Protein AF-A0A1H9GC17-F1 (afdb_monomer_lite)

Structure (mmCIF, N/CA/C/O backbone):
data_AF-A0A1H9GC17-F1
#
_entry.id   AF-A0A1H9GC17-F1
#
loop_
_atom_site.group_PDB
_atom_site.id
_atom_site.type_symbol
_atom_site.label_atom_id
_atom_site.label_alt_id
_atom_site.label_comp_id
_atom_site.label_asym_id
_atom_site.label_entity_id
_atom_site.label_seq_id
_atom_site.pdbx_PDB_ins_code
_atom_site.Cartn_x
_atom_site.Cartn_y
_atom_site.Cartn_z
_atom_site.occupancy
_atom_site.B_iso_or_equiv
_atom_site.auth_seq_id
_atom_site.auth_comp_id
_atom_site.auth_asym_id
_atom_site.auth_atom_id
_atom_site.pdbx_PDB_model_num
ATOM 1 N N . MET A 1 1 ? 10.145 -20.278 -15.194 1.00 45.09 1 MET A N 1
ATOM 2 C CA . MET A 1 1 ? 11.015 -19.355 -14.432 1.00 45.09 1 MET A CA 1
ATOM 3 C C . MET A 1 1 ? 10.210 -18.850 -13.250 1.00 45.09 1 MET A C 1
ATOM 5 O O . MET A 1 1 ? 9.065 -18.480 -13.462 1.00 45.09 1 MET A O 1
ATOM 9 N N . LYS A 1 2 ? 10.740 -18.920 -12.024 1.00 51.66 2 LYS A N 1
ATOM 10 C CA . LYS A 1 2 ? 10.126 -18.240 -10.876 1.00 51.66 2 LYS A CA 1
ATOM 11 C C . LYS A 1 2 ? 10.539 -16.774 -10.974 1.00 51.66 2 LYS A C 1
ATOM 13 O O . LYS A 1 2 ? 11.731 -16.504 -11.056 1.00 51.66 2 LYS A O 1
ATOM 18 N N . THR A 1 3 ? 9.581 -15.861 -11.055 1.00 56.97 3 THR A N 1
ATOM 19 C CA . THR A 1 3 ? 9.870 -14.426 -11.031 1.00 56.97 3 THR A CA 1
ATOM 20 C C . THR A 1 3 ? 10.230 -14.059 -9.599 1.00 56.97 3 THR A C 1
ATOM 22 O O . THR A 1 3 ? 9.368 -14.071 -8.723 1.00 56.97 3 THR A O 1
ATOM 25 N N . GLU A 1 4 ? 11.512 -13.816 -9.340 1.00 69.88 4 GLU A N 1
ATOM 26 C CA . GLU A 1 4 ? 11.976 -13.309 -8.050 1.00 69.88 4 GLU A CA 1
ATOM 27 C C . GLU A 1 4 ? 11.736 -11.799 -8.018 1.00 69.88 4 GLU A C 1
ATOM 29 O O . GLU A 1 4 ? 12.353 -11.031 -8.756 1.00 69.88 4 GLU A O 1
ATOM 34 N N . LEU A 1 5 ? 10.761 -11.392 -7.208 1.00 75.88 5 LEU A N 1
ATOM 35 C CA . LEU A 1 5 ? 10.497 -9.994 -6.903 1.00 75.88 5 LEU A CA 1
ATOM 36 C C . LEU A 1 5 ? 11.503 -9.525 -5.852 1.00 75.88 5 LEU A C 1
ATOM 38 O O . LEU A 1 5 ? 11.602 -10.127 -4.782 1.00 75.88 5 LEU A O 1
ATOM 42 N N . ASN A 1 6 ? 12.218 -8.439 -6.136 1.00 81.75 6 ASN A N 1
ATOM 43 C CA . ASN A 1 6 ? 13.140 -7.846 -5.173 1.00 81.75 6 ASN A CA 1
ATOM 44 C C . ASN A 1 6 ? 12.376 -6.868 -4.285 1.00 81.75 6 ASN A C 1
ATOM 46 O O . ASN A 1 6 ? 11.809 -5.901 -4.791 1.00 81.75 6 ASN A O 1
ATOM 50 N N . THR A 1 7 ? 12.359 -7.109 -2.975 1.00 85.94 7 THR A N 1
ATOM 51 C CA . THR A 1 7 ? 11.776 -6.171 -2.008 1.00 85.94 7 THR A CA 1
ATOM 52 C C . THR A 1 7 ? 12.643 -4.918 -1.926 1.00 85.94 7 THR A C 1
ATOM 54 O O . THR A 1 7 ? 13.800 -4.998 -1.519 1.00 85.94 7 THR A O 1
ATOM 57 N N . GLU A 1 8 ? 12.082 -3.770 -2.293 1.00 87.06 8 GLU A N 1
ATOM 58 C CA . GLU A 1 8 ? 12.754 -2.467 -2.220 1.00 87.06 8 GLU A CA 1
ATOM 59 C C . GLU A 1 8 ? 12.435 -1.747 -0.905 1.00 87.06 8 GLU A C 1
ATOM 61 O O . GLU A 1 8 ? 13.317 -1.155 -0.287 1.00 87.06 8 GLU A O 1
ATOM 66 N N . LEU A 1 9 ? 11.183 -1.828 -0.442 1.00 91.38 9 LEU A N 1
ATOM 67 C CA . LEU A 1 9 ? 10.717 -1.110 0.744 1.00 91.38 9 LEU A CA 1
ATOM 68 C C . LEU A 1 9 ? 9.633 -1.902 1.477 1.00 91.38 9 LEU A C 1
ATOM 70 O O . LEU A 1 9 ? 8.756 -2.484 0.849 1.00 91.38 9 LEU A O 1
ATOM 74 N N . ASN A 1 10 ? 9.655 -1.849 2.809 1.00 93.69 10 ASN A N 1
ATOM 75 C CA . ASN A 1 10 ? 8.535 -2.239 3.663 1.00 93.69 10 ASN A CA 1
ATOM 76 C C . ASN A 1 10 ? 8.249 -1.115 4.655 1.00 93.69 10 ASN A C 1
ATOM 78 O O . ASN A 1 10 ? 9.157 -0.665 5.358 1.00 93.69 10 ASN A O 1
ATOM 82 N N . ARG A 1 11 ? 6.995 -0.668 4.732 1.00 93.88 11 ARG A N 1
ATOM 83 C CA . ARG A 1 11 ? 6.598 0.433 5.609 1.00 93.88 11 ARG A CA 1
ATOM 84 C C . ARG A 1 11 ? 5.194 0.237 6.158 1.00 93.88 11 ARG A C 1
ATOM 86 O O . ARG A 1 11 ? 4.276 -0.052 5.406 1.00 93.88 11 ARG A O 1
ATOM 93 N N . ILE A 1 12 ? 5.027 0.453 7.458 1.00 94.06 12 ILE A N 1
ATOM 94 C CA . ILE A 1 12 ? 3.703 0.550 8.077 1.00 94.06 12 ILE A CA 1
ATOM 95 C C . ILE A 1 12 ? 3.222 1.996 7.953 1.00 94.06 12 ILE A C 1
ATOM 97 O O . ILE A 1 12 ? 3.966 2.927 8.269 1.00 94.06 12 ILE A O 1
ATOM 101 N N . ILE A 1 13 ? 1.993 2.172 7.480 1.00 93.81 13 ILE A N 1
ATOM 102 C CA . ILE A 1 13 ? 1.355 3.465 7.240 1.00 93.81 13 ILE A CA 1
ATOM 103 C C . ILE A 1 13 ? 0.037 3.488 8.004 1.00 93.81 13 ILE A C 1
ATOM 105 O O . ILE A 1 13 ? -0.777 2.578 7.860 1.00 93.81 13 ILE A O 1
ATOM 109 N N . GLN A 1 14 ? -0.174 4.534 8.800 1.00 93.56 14 GLN A N 1
ATOM 110 C CA . GLN A 1 14 ? -1.492 4.831 9.352 1.00 93.56 14 GLN A CA 1
ATOM 111 C C . GLN A 1 14 ? -2.352 5.421 8.234 1.00 93.56 14 GLN A C 1
ATOM 113 O O . GLN A 1 14 ? -1.980 6.455 7.682 1.00 93.56 14 GLN A O 1
ATOM 118 N N . LEU A 1 15 ? -3.454 4.755 7.891 1.00 91.00 15 LEU A N 1
ATOM 119 C CA . LEU A 1 15 ? -4.393 5.254 6.884 1.00 91.00 15 LEU A CA 1
ATOM 120 C C . LEU A 1 15 ? -5.462 6.118 7.549 1.00 91.00 15 LEU A C 1
ATOM 122 O O . LEU A 1 15 ? -5.613 7.285 7.214 1.00 91.00 15 LEU A O 1
ATOM 126 N N . GLU A 1 16 ? -6.135 5.553 8.549 1.00 88.81 16 GLU A N 1
ATOM 127 C CA . GLU A 1 16 ? -7.213 6.180 9.319 1.00 88.81 16 GLU A CA 1
ATOM 128 C C . GLU A 1 16 ? -7.215 5.628 10.747 1.00 88.81 16 GLU A C 1
ATOM 130 O O . GLU A 1 16 ? -6.460 4.707 11.052 1.00 88.81 16 GLU A O 1
ATOM 135 N N . GLU A 1 17 ? -8.043 6.152 11.652 1.00 88.62 17 GLU A N 1
ATOM 136 C CA . GLU A 1 17 ? -8.114 5.648 13.028 1.00 88.62 17 GLU A CA 1
ATOM 137 C C . GLU A 1 17 ? -8.443 4.141 13.066 1.00 88.62 17 GLU A C 1
ATOM 139 O O . GLU A 1 17 ? -9.458 3.682 12.548 1.00 88.62 17 GLU A O 1
ATOM 144 N N . GLY A 1 18 ? -7.543 3.348 13.656 1.00 88.75 18 GLY A N 1
ATOM 145 C CA . GLY A 1 18 ? -7.677 1.889 13.738 1.00 88.75 18 GLY A CA 1
ATOM 146 C C . GLY A 1 18 ? -7.293 1.117 12.469 1.00 88.75 18 GLY A C 1
ATOM 147 O O . GLY A 1 18 ? -7.098 -0.094 12.574 1.00 88.75 18 GLY A O 1
ATOM 148 N N . LEU A 1 19 ? -7.114 1.786 11.320 1.00 92.06 19 LEU A N 1
ATOM 149 C CA . LEU A 1 19 ? -6.725 1.189 10.037 1.00 92.06 19 LEU A CA 1
ATOM 150 C C . LEU A 1 19 ? -5.266 1.508 9.678 1.00 92.06 19 LEU A C 1
ATOM 152 O O . LEU A 1 19 ? -4.882 2.663 9.475 1.00 92.06 19 LEU A O 1
ATOM 156 N N . VAL A 1 20 ? -4.451 0.465 9.539 1.00 94.88 20 VAL A N 1
ATOM 157 C CA . VAL A 1 20 ? -3.054 0.567 9.101 1.00 94.88 20 VAL A CA 1
ATOM 158 C C . VAL A 1 20 ? -2.793 -0.330 7.900 1.00 94.88 20 VAL A C 1
ATOM 160 O O . VAL A 1 20 ? -3.380 -1.400 7.769 1.00 94.88 20 VAL A O 1
ATOM 163 N N . ALA A 1 21 ? -1.871 0.080 7.036 1.00 94.94 21 ALA A N 1
ATOM 164 C CA . ALA A 1 21 ? -1.393 -0.732 5.927 1.00 94.94 21 ALA A CA 1
ATOM 165 C C . ALA A 1 21 ? 0.087 -1.063 6.102 1.00 94.94 21 ALA A C 1
ATOM 167 O O . ALA A 1 21 ? 0.906 -0.171 6.323 1.00 94.94 21 ALA A O 1
ATOM 168 N N . LEU A 1 22 ? 0.449 -2.333 5.935 1.00 95.12 22 LEU A N 1
ATOM 169 C CA . LEU A 1 22 ? 1.820 -2.713 5.618 1.00 95.12 22 LEU A CA 1
ATOM 170 C C . LEU A 1 22 ? 2.002 -2.588 4.103 1.00 95.12 22 LEU A C 1
ATOM 172 O O . LEU A 1 22 ? 1.508 -3.412 3.335 1.00 95.12 22 LEU A O 1
ATOM 176 N N . ALA A 1 23 ? 2.694 -1.534 3.685 1.00 95.19 23 ALA A N 1
ATOM 177 C CA . ALA A 1 23 ? 3.061 -1.281 2.306 1.00 95.19 23 ALA A CA 1
ATOM 178 C C . ALA A 1 23 ? 4.412 -1.924 1.980 1.00 95.19 23 ALA A C 1
ATOM 180 O O . ALA A 1 23 ? 5.449 -1.529 2.518 1.00 95.19 23 ALA A O 1
ATOM 181 N N . SER A 1 24 ? 4.394 -2.891 1.070 1.00 95.19 24 SER A N 1
ATOM 182 C CA . SER A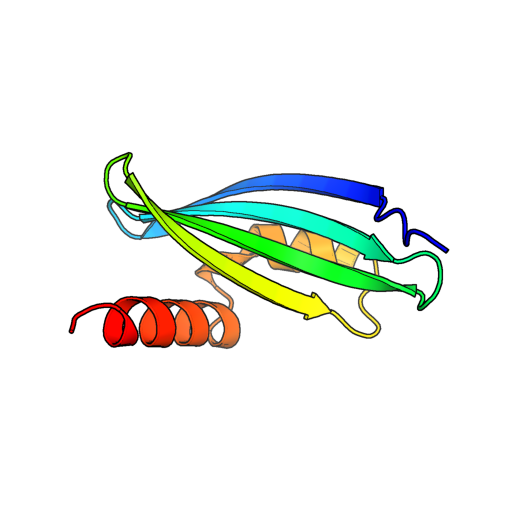 1 24 ? 5.566 -3.572 0.529 1.00 95.19 24 SER A CA 1
ATOM 183 C C . SER A 1 24 ? 5.745 -3.202 -0.935 1.00 95.19 24 SER A C 1
ATOM 185 O O . SER A 1 24 ? 4.862 -3.451 -1.757 1.00 95.19 24 SER A O 1
ATOM 187 N N . LEU A 1 25 ? 6.893 -2.618 -1.263 1.00 94.56 25 LEU A N 1
ATOM 188 C CA . LEU A 1 25 ? 7.271 -2.291 -2.627 1.00 94.56 25 LEU A CA 1
ATOM 189 C C . LEU A 1 25 ? 8.225 -3.352 -3.165 1.00 94.56 25 LEU A C 1
ATOM 191 O O . LEU A 1 25 ? 9.246 -3.665 -2.546 1.00 94.56 25 LEU A O 1
ATOM 195 N N . TYR A 1 26 ? 7.897 -3.866 -4.340 1.00 93.81 26 TYR A N 1
ATOM 196 C CA . TYR A 1 26 ? 8.706 -4.830 -5.060 1.00 93.81 26 TYR A CA 1
ATOM 197 C C . TYR A 1 26 ? 9.088 -4.290 -6.427 1.00 93.81 26 TYR A C 1
ATOM 199 O O . TYR A 1 26 ? 8.268 -3.662 -7.092 1.00 93.81 26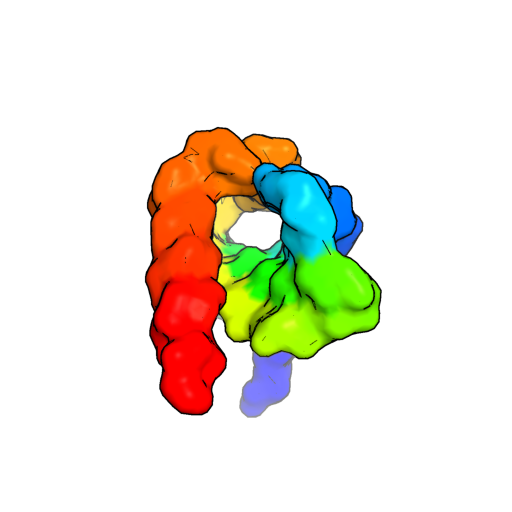 TYR A O 1
ATOM 207 N N . HIS A 1 27 ? 10.285 -4.623 -6.890 1.00 91.56 27 HIS A N 1
ATOM 208 C CA . HIS A 1 27 ? 10.704 -4.394 -8.265 1.00 91.56 27 HIS A CA 1
ATOM 209 C C . HIS A 1 27 ? 10.711 -5.709 -9.041 1.00 91.56 27 HIS A C 1
ATOM 211 O O . HIS A 1 27 ? 11.281 -6.711 -8.595 1.00 91.56 27 HIS A O 1
ATOM 217 N N . ASN A 1 28 ? 10.072 -5.698 -10.209 1.00 89.56 28 ASN A N 1
ATOM 218 C CA . ASN A 1 28 ? 10.087 -6.798 -11.153 1.00 89.56 28 ASN A CA 1
ATOM 219 C C . ASN A 1 28 ? 11.229 -6.593 -12.163 1.00 89.56 28 ASN A C 1
ATOM 221 O O . ASN A 1 28 ? 11.082 -5.799 -13.092 1.00 89.56 28 ASN A O 1
ATOM 225 N N . PRO A 1 29 ? 12.344 -7.337 -12.061 1.00 84.75 29 PRO A N 1
ATOM 226 C CA . PRO A 1 29 ? 13.495 -7.139 -12.941 1.00 84.75 29 PRO A CA 1
ATOM 227 C C . PRO A 1 29 ? 13.228 -7.538 -14.400 1.00 84.75 29 PRO A C 1
ATOM 229 O O . PRO A 1 29 ? 14.001 -7.166 -15.277 1.00 84.75 29 PRO A O 1
ATOM 232 N N . MET A 1 30 ? 12.167 -8.308 -14.678 1.00 84.88 30 MET A N 1
ATOM 233 C CA . MET A 1 30 ? 11.838 -8.733 -16.042 1.00 84.88 30 MET A CA 1
ATOM 234 C C . MET A 1 30 ? 11.074 -7.667 -16.824 1.00 84.88 30 MET A C 1
ATOM 236 O O . MET A 1 30 ? 11.273 -7.550 -18.030 1.00 84.88 30 MET A O 1
ATOM 240 N N . THR A 1 31 ? 10.185 -6.927 -16.159 1.00 87.88 31 THR A N 1
ATOM 241 C CA . THR A 1 31 ? 9.364 -5.895 -16.812 1.00 87.88 31 THR A CA 1
ATOM 242 C C . THR A 1 31 ? 9.839 -4.479 -16.503 1.00 87.88 31 THR A C 1
ATOM 244 O O . THR A 1 31 ? 9.510 -3.559 -17.242 1.00 87.88 31 THR A O 1
ATOM 247 N N . GLY A 1 32 ? 10.633 -4.297 -15.444 1.00 86.69 32 GLY A N 1
ATOM 248 C CA . GLY A 1 32 ? 11.008 -2.987 -14.909 1.00 86.69 32 GLY A CA 1
ATOM 249 C C . GLY A 1 32 ? 9.905 -2.337 -14.069 1.00 86.69 32 GLY A C 1
ATOM 250 O O . GLY A 1 32 ? 10.110 -1.253 -13.525 1.00 86.69 32 GLY A O 1
ATOM 251 N N . ASP A 1 33 ? 8.745 -2.987 -13.944 1.00 91.56 33 ASP A N 1
ATOM 252 C CA . ASP A 1 33 ? 7.624 -2.460 -13.176 1.00 91.56 33 ASP A CA 1
ATOM 253 C C . ASP A 1 33 ? 7.852 -2.617 -11.679 1.00 91.56 33 ASP A C 1
ATOM 255 O O . ASP A 1 33 ? 8.527 -3.540 -11.205 1.00 91.56 33 ASP A O 1
ATOM 259 N N . ARG A 1 34 ? 7.189 -1.750 -10.920 1.00 93.06 34 ARG A N 1
ATOM 260 C CA . ARG A 1 34 ? 7.086 -1.888 -9.474 1.00 93.06 34 ARG A CA 1
ATOM 261 C C . ARG A 1 34 ? 5.716 -2.395 -9.073 1.00 93.06 34 ARG A C 1
ATOM 263 O O . ARG A 1 34 ? 4.717 -2.117 -9.728 1.00 93.06 34 ARG A O 1
ATOM 270 N N . ILE A 1 35 ? 5.665 -3.148 -7.987 1.00 94.38 35 ILE A N 1
ATOM 271 C CA . ILE A 1 35 ? 4.428 -3.671 -7.422 1.00 94.38 35 ILE A CA 1
ATOM 272 C C . ILE A 1 35 ? 4.340 -3.173 -5.991 1.00 94.38 35 ILE A C 1
ATOM 274 O O . ILE A 1 35 ? 5.199 -3.482 -5.168 1.00 94.38 35 ILE A O 1
ATOM 278 N N . LEU A 1 36 ? 3.291 -2.416 -5.702 1.00 95.12 36 LEU A N 1
ATOM 279 C CA . LEU A 1 36 ? 2.940 -2.004 -4.355 1.00 95.12 36 LEU A CA 1
ATOM 280 C C . LEU A 1 36 ? 1.902 -2.975 -3.807 1.00 95.12 36 LEU A C 1
ATOM 282 O O . LEU A 1 36 ? 0.773 -3.009 -4.287 1.00 95.12 36 LEU A O 1
ATOM 286 N N . LYS A 1 37 ? 2.269 -3.759 -2.799 1.00 95.31 37 LYS A N 1
ATOM 287 C CA . LYS A 1 37 ? 1.340 -4.598 -2.043 1.00 95.31 37 LYS A CA 1
ATOM 288 C C . LYS A 1 37 ? 0.999 -3.908 -0.729 1.00 95.31 37 LYS A C 1
ATOM 290 O O . LYS A 1 37 ? 1.900 -3.524 0.005 1.00 95.31 37 LYS A O 1
ATOM 295 N N . LEU A 1 38 ? -0.284 -3.781 -0.432 1.00 94.94 38 LEU A N 1
ATOM 296 C CA . LEU A 1 38 ? -0.811 -3.244 0.815 1.00 94.94 38 LEU A CA 1
ATOM 297 C C . LEU A 1 38 ? -1.512 -4.367 1.563 1.00 94.94 38 LEU A C 1
ATOM 299 O O . LEU A 1 38 ? -2.476 -4.923 1.050 1.00 94.94 38 LEU A O 1
ATOM 303 N N . GLU A 1 39 ? -1.037 -4.704 2.754 1.00 95.31 39 GLU A N 1
ATOM 304 C CA . GLU A 1 39 ? -1.748 -5.585 3.681 1.00 95.31 39 GLU A CA 1
ATOM 305 C C . GLU A 1 39 ? -2.445 -4.730 4.740 1.00 95.31 39 GLU A C 1
ATOM 307 O O . GLU A 1 39 ? -1.798 -4.040 5.532 1.00 95.31 39 GLU A O 1
ATOM 312 N N . LEU A 1 40 ? -3.774 -4.734 4.703 1.00 94.44 40 LEU A N 1
ATOM 313 C CA . LEU A 1 40 ? -4.632 -3.904 5.533 1.00 94.44 40 LEU A CA 1
ATOM 314 C C . LEU A 1 40 ? -4.899 -4.600 6.863 1.00 94.44 40 LEU A C 1
ATOM 316 O O . LEU A 1 40 ? -5.325 -5.755 6.908 1.00 94.44 40 LEU A O 1
ATOM 320 N N . ASN A 1 41 ? -4.672 -3.869 7.944 1.00 93.19 41 ASN A N 1
ATOM 321 C CA . ASN A 1 41 ? -4.881 -4.310 9.308 1.00 93.19 41 ASN A CA 1
ATOM 322 C C . ASN A 1 41 ? -5.821 -3.333 10.013 1.00 93.19 41 ASN A C 1
ATOM 324 O O . ASN A 1 41 ? -5.522 -2.142 10.105 1.00 93.19 41 ASN A O 1
ATOM 328 N N . TYR A 1 42 ? -6.924 -3.845 10.552 1.00 90.44 42 TYR A N 1
ATOM 329 C CA . TYR A 1 42 ? -7.867 -3.078 11.359 1.00 90.44 42 TYR A CA 1
ATOM 330 C C . TYR A 1 42 ? -7.917 -3.663 12.769 1.00 90.44 42 TYR A C 1
ATOM 332 O O . TYR A 1 42 ? -8.150 -4.858 12.929 1.00 90.44 42 TYR A O 1
ATOM 340 N N . HIS A 1 43 ? -7.640 -2.855 13.797 1.00 85.38 43 HIS A N 1
ATOM 341 C CA . HIS A 1 43 ? -7.616 -3.297 15.203 1.00 85.38 43 HIS A CA 1
ATOM 342 C C . HIS A 1 43 ? -6.880 -4.633 15.441 1.00 85.38 43 HIS A C 1
ATOM 344 O O . HIS A 1 43 ? -7.378 -5.511 16.140 1.00 85.38 43 HIS A O 1
ATOM 350 N N . THR A 1 44 ? -5.672 -4.784 14.881 1.00 79.75 44 THR A N 1
ATOM 351 C CA . THR A 1 44 ? -4.805 -5.987 14.972 1.00 79.75 44 THR A CA 1
ATOM 352 C C . THR A 1 44 ? -5.265 -7.225 14.193 1.00 79.75 44 THR A C 1
ATOM 354 O O . THR A 1 44 ? -4.612 -8.265 14.268 1.00 79.75 44 THR A O 1
ATOM 357 N N . GLN A 1 45 ? -6.327 -7.112 13.397 1.00 87.12 45 GLN A N 1
ATOM 358 C CA . GLN A 1 45 ? -6.774 -8.155 12.482 1.00 87.12 45 GLN A CA 1
ATOM 359 C C . GLN A 1 45 ? -6.398 -7.803 11.041 1.00 87.12 45 GLN A C 1
ATOM 361 O O . GLN A 1 45 ? -6.713 -6.711 10.566 1.00 87.12 45 GLN A O 1
ATOM 366 N N . ILE A 1 46 ? -5.763 -8.741 10.332 1.00 89.44 46 ILE A N 1
ATOM 367 C CA . ILE A 1 46 ? -5.562 -8.628 8.884 1.00 89.44 46 ILE A CA 1
ATOM 368 C C . ILE A 1 46 ? -6.937 -8.738 8.225 1.00 89.44 46 ILE A C 1
ATOM 370 O O . ILE A 1 46 ? -7.594 -9.773 8.338 1.00 89.44 46 ILE A O 1
ATOM 374 N N . ILE A 1 47 ? -7.356 -7.665 7.560 1.00 89.94 47 ILE A N 1
ATOM 375 C CA . ILE A 1 47 ? -8.630 -7.600 6.837 1.00 89.94 47 ILE A CA 1
ATOM 376 C C . ILE A 1 47 ? -8.449 -8.104 5.409 1.00 89.94 47 ILE A C 1
ATOM 378 O O . ILE A 1 47 ? -9.306 -8.791 4.874 1.00 89.94 47 ILE A O 1
ATOM 382 N N . GLY A 1 48 ? -7.296 -7.829 4.799 1.00 90.88 48 GLY A N 1
ATOM 383 C CA . GLY A 1 48 ? -7.000 -8.321 3.463 1.00 90.88 48 GLY A CA 1
ATOM 384 C C . GLY A 1 48 ? -5.737 -7.714 2.884 1.00 90.88 48 GLY A C 1
ATOM 385 O O . GLY A 1 48 ? -5.008 -6.982 3.554 1.00 90.88 48 GLY A O 1
ATOM 386 N N . ALA A 1 49 ? -5.471 -8.019 1.617 1.00 92.06 49 ALA A N 1
ATOM 387 C CA . ALA A 1 49 ? -4.352 -7.436 0.899 1.00 92.06 49 ALA A CA 1
ATOM 388 C C . ALA A 1 49 ? -4.752 -7.021 -0.516 1.00 92.06 49 ALA A C 1
ATOM 390 O O . ALA A 1 49 ? -5.456 -7.750 -1.212 1.00 92.06 49 ALA A O 1
ATOM 391 N N . LYS A 1 50 ? -4.238 -5.874 -0.959 1.00 92.19 50 LYS A N 1
ATOM 392 C CA . LYS A 1 50 ? -4.433 -5.338 -2.308 1.00 92.19 50 LYS A CA 1
ATOM 393 C C . LYS A 1 50 ? -3.084 -5.055 -2.952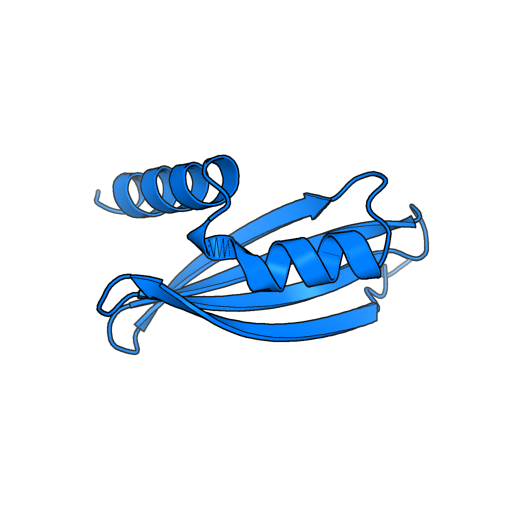 1.00 92.19 50 LYS A C 1
ATOM 395 O O . LYS A 1 50 ? -2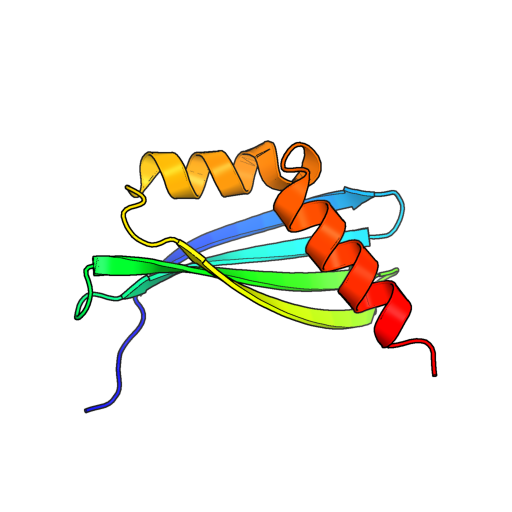.128 -4.692 -2.273 1.00 92.19 50 LYS A O 1
ATOM 400 N N . SER A 1 51 ? -2.979 -5.248 -4.260 1.00 93.12 51 SER A N 1
ATOM 401 C CA . SER A 1 51 ? -1.737 -5.014 -5.000 1.00 93.12 51 SER A CA 1
ATOM 402 C C . SER A 1 51 ? -1.969 -4.103 -6.192 1.00 93.12 51 SER A C 1
ATOM 404 O O . SER A 1 51 ? -2.900 -4.323 -6.962 1.00 93.12 51 SER A O 1
ATOM 406 N N . PHE A 1 52 ? -1.075 -3.141 -6.379 1.00 93.12 52 PHE A N 1
ATOM 407 C CA . PHE A 1 52 ? -1.089 -2.176 -7.468 1.00 93.12 52 PHE A CA 1
ATOM 408 C C . PHE A 1 52 ? 0.187 -2.329 -8.292 1.00 93.12 52 PHE A C 1
ATOM 410 O O . PHE A 1 52 ? 1.284 -2.402 -7.738 1.00 93.12 52 PHE A O 1
ATOM 417 N N . THR A 1 53 ? 0.050 -2.371 -9.616 1.00 93.69 53 THR A N 1
ATOM 418 C CA . THR A 1 53 ? 1.207 -2.351 -10.523 1.00 93.69 53 THR A CA 1
ATOM 419 C C . THR A 1 53 ? 1.510 -0.902 -10.887 1.00 93.69 53 THR A C 1
ATOM 421 O O . THR 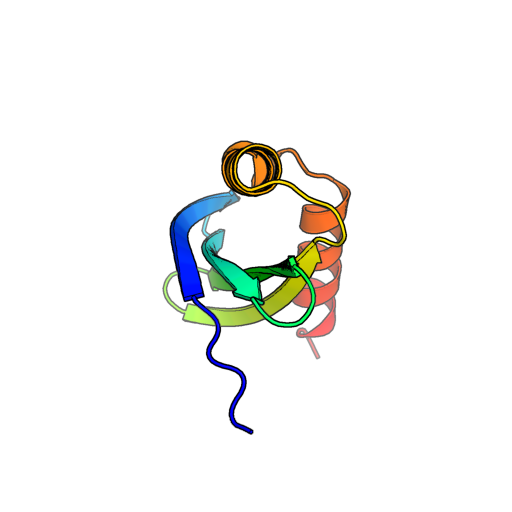A 1 53 ? 0.678 -0.220 -11.480 1.00 93.69 53 THR A O 1
ATOM 424 N N . LEU A 1 54 ? 2.697 -0.434 -10.522 1.00 92.75 54 LEU A N 1
ATOM 425 C CA . LEU A 1 54 ? 3.200 0.914 -10.758 1.00 92.75 54 LEU A CA 1
ATOM 426 C C . LEU A 1 54 ? 4.045 0.920 -12.038 1.00 92.75 54 LEU A C 1
ATOM 428 O O . LEU A 1 54 ? 5.278 0.881 -11.998 1.00 92.75 54 LEU A O 1
ATOM 432 N N . GLN A 1 55 ? 3.369 0.909 -13.185 1.00 92.12 55 GLN A N 1
ATOM 433 C CA . GLN A 1 55 ? 4.031 0.893 -14.490 1.00 92.12 55 GLN A CA 1
ATOM 434 C C . GLN A 1 55 ? 4.751 2.218 -14.751 1.00 92.12 55 GLN A C 1
ATOM 436 O O . GLN A 1 55 ? 4.155 3.287 -14.641 1.00 92.12 55 GLN A O 1
ATOM 441 N N . GLY A 1 56 ? 6.036 2.143 -15.101 1.00 88.62 56 GLY A N 1
ATOM 442 C CA . GLY A 1 56 ? 6.858 3.316 -15.419 1.00 88.62 56 GLY A CA 1
ATOM 443 C C . GLY A 1 56 ? 7.307 4.162 -14.221 1.00 88.62 56 GLY A C 1
ATOM 444 O O . GLY A 1 56 ? 8.002 5.150 -14.431 1.00 88.62 56 GLY A O 1
ATOM 445 N N . PHE A 1 57 ? 6.965 3.781 -12.986 1.00 91.44 57 PHE A N 1
ATOM 446 C CA . PHE A 1 57 ? 7.433 4.483 -11.788 1.00 91.44 57 PHE A CA 1
ATOM 447 C C . PHE A 1 57 ? 8.915 4.202 -11.545 1.00 91.44 57 PHE A C 1
ATOM 449 O O . PHE A 1 57 ? 9.334 3.042 -11.497 1.00 91.44 57 PHE A O 1
ATOM 456 N N . SER A 1 58 ? 9.696 5.249 -11.292 1.00 91.25 58 SER A N 1
ATOM 457 C CA . SER A 1 58 ? 11.025 5.137 -10.690 1.00 91.25 58 SER A CA 1
ATOM 458 C C . SER A 1 58 ? 10.946 4.702 -9.218 1.00 91.25 58 SER A C 1
ATOM 460 O O . SER A 1 58 ? 9.875 4.680 -8.607 1.00 91.25 58 SER A O 1
ATOM 462 N N . GLY A 1 59 ? 12.092 4.334 -8.635 1.00 89.69 59 GLY A N 1
ATOM 463 C CA . GLY A 1 59 ? 12.164 3.946 -7.221 1.00 89.69 59 GLY A CA 1
ATOM 464 C C . GLY A 1 59 ? 11.761 5.093 -6.306 1.00 89.69 59 GLY A C 1
ATOM 465 O O . GLY A 1 59 ? 10.931 4.912 -5.426 1.00 89.69 59 GLY A O 1
ATOM 466 N N . GLU A 1 60 ? 12.263 6.294 -6.585 1.00 91.81 60 GLU A N 1
ATOM 467 C CA . GLU A 1 60 ? 11.942 7.494 -5.815 1.00 91.81 60 GLU A CA 1
ATOM 468 C C . GLU A 1 60 ? 10.452 7.851 -5.897 1.00 91.81 60 GLU A C 1
ATOM 470 O O . GLU A 1 60 ? 9.832 8.131 -4.874 1.00 91.81 60 GLU A O 1
ATOM 475 N N . GLU A 1 61 ? 9.846 7.781 -7.087 1.00 93.00 61 GLU A N 1
ATOM 476 C CA . GLU A 1 61 ? 8.412 8.044 -7.259 1.00 93.00 61 GLU A CA 1
ATOM 477 C C . GLU A 1 61 ? 7.556 7.024 -6.509 1.00 93.00 61 GLU A C 1
ATOM 479 O O . GLU A 1 61 ? 6.582 7.395 -5.852 1.00 93.00 61 GLU A O 1
ATOM 484 N N . ALA A 1 62 ? 7.924 5.744 -6.578 1.00 93.00 62 ALA A N 1
ATOM 485 C CA . ALA A 1 62 ? 7.212 4.683 -5.882 1.00 93.00 62 ALA A CA 1
ATOM 486 C C . ALA A 1 62 ? 7.375 4.791 -4.361 1.00 93.00 62 ALA A C 1
ATOM 488 O O . ALA A 1 62 ? 6.403 4.646 -3.622 1.00 93.00 62 ALA A O 1
ATOM 489 N N . GLU A 1 63 ? 8.573 5.107 -3.872 1.00 92.56 63 GLU A N 1
ATOM 490 C CA . GLU A 1 63 ? 8.783 5.390 -2.457 1.00 92.56 63 GLU A CA 1
ATOM 491 C C . GLU A 1 63 ? 7.960 6.597 -2.011 1.00 92.56 63 GLU A C 1
ATOM 493 O O . GLU A 1 63 ? 7.287 6.522 -0.983 1.00 92.56 63 GLU A O 1
ATOM 498 N N . ASN A 1 64 ? 7.969 7.691 -2.778 1.00 93.31 64 ASN A N 1
ATOM 499 C CA . ASN A 1 64 ? 7.208 8.898 -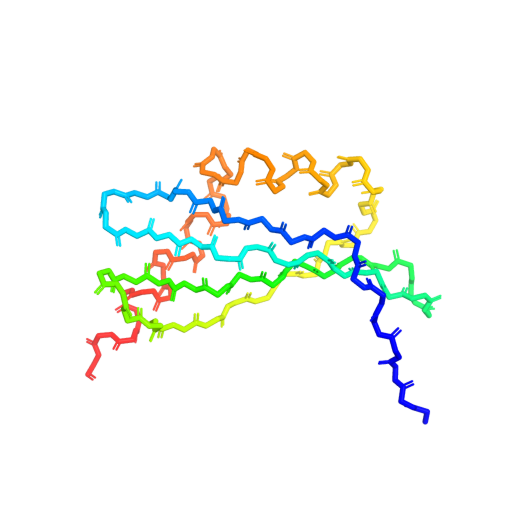2.472 1.00 93.31 64 ASN A CA 1
ATOM 500 C C . ASN A 1 64 ? 5.695 8.630 -2.454 1.00 93.31 64 ASN A C 1
ATOM 502 O O . ASN A 1 64 ? 4.999 9.114 -1.562 1.00 93.31 64 ASN A O 1
ATOM 506 N N . LEU A 1 65 ? 5.194 7.799 -3.373 1.00 93.00 65 LEU A N 1
ATOM 507 C CA . LEU A 1 65 ? 3.818 7.302 -3.357 1.00 93.00 65 LEU A CA 1
ATOM 508 C C . LEU A 1 65 ? 3.510 6.566 -2.046 1.00 93.00 65 LEU A C 1
ATOM 510 O O . LEU A 1 65 ? 2.496 6.844 -1.417 1.00 93.00 65 LEU A O 1
ATOM 514 N N . VAL A 1 66 ? 4.396 5.670 -1.600 1.00 92.81 66 VAL A N 1
ATOM 515 C CA . VAL A 1 66 ? 4.241 4.958 -0.321 1.00 92.81 66 VAL A CA 1
ATOM 516 C C . VAL A 1 66 ? 4.273 5.929 0.863 1.00 92.81 66 VAL A C 1
ATOM 518 O O . VAL A 1 66 ? 3.542 5.742 1.829 1.00 92.81 66 VAL A O 1
ATOM 521 N N . ARG A 1 67 ? 5.094 6.987 0.830 1.00 91.75 67 ARG A N 1
ATOM 522 C CA . ARG A 1 67 ? 5.146 7.965 1.934 1.00 91.75 67 ARG A CA 1
ATOM 523 C C . ARG A 1 67 ? 3.873 8.793 2.058 1.00 91.75 67 ARG A C 1
ATOM 525 O O . ARG A 1 67 ? 3.487 9.083 3.184 1.00 91.75 67 ARG A O 1
ATOM 532 N N . ASN A 1 68 ? 3.264 9.139 0.929 1.00 92.12 68 ASN A N 1
ATOM 533 C CA . ASN A 1 68 ? 2.070 9.982 0.850 1.00 92.12 68 ASN A CA 1
ATOM 534 C C . ASN A 1 68 ? 0.830 9.159 0.474 1.00 92.12 68 ASN A C 1
ATOM 536 O O . ASN A 1 68 ? -0.086 9.655 -0.176 1.00 92.12 68 ASN A O 1
ATOM 540 N N . LEU A 1 69 ? 0.815 7.876 0.839 1.00 92.12 69 LEU A N 1
ATOM 541 C CA . LEU A 1 69 ? -0.273 6.968 0.492 1.00 92.12 69 LEU A CA 1
ATOM 542 C C . LEU A 1 69 ? -1.643 7.446 1.010 1.00 92.12 69 LEU A C 1
ATOM 544 O O . LEU A 1 69 ? -2.584 7.382 0.221 1.00 92.12 69 LEU A O 1
ATOM 548 N N . PRO A 1 70 ? -1.770 7.991 2.243 1.00 92.19 70 PRO A N 1
ATOM 549 C CA . PRO A 1 70 ? -3.040 8.544 2.726 1.00 92.19 70 PRO A CA 1
ATOM 550 C C . PRO A 1 70 ? -3.550 9.732 1.895 1.00 92.19 70 PRO A C 1
ATOM 552 O O . PRO A 1 70 ? -4.752 9.961 1.817 1.00 92.19 70 PRO A O 1
ATOM 555 N N . ASP A 1 71 ? -2.651 10.461 1.227 1.00 92.56 71 ASP A N 1
ATOM 556 C CA . ASP A 1 71 ? -3.007 11.589 0.360 1.00 92.56 71 ASP A CA 1
ATOM 557 C C . ASP A 1 71 ? -3.354 11.137 -1.072 1.00 92.56 71 ASP A C 1
ATOM 559 O O . ASP A 1 71 ? -3.848 11.922 -1.889 1.00 92.56 71 ASP A O 1
ATOM 563 N N . ASN A 1 72 ? -3.107 9.866 -1.413 1.00 92.94 72 ASN A N 1
ATOM 564 C CA . ASN A 1 72 ? -3.421 9.327 -2.726 1.00 92.94 72 ASN A CA 1
ATOM 565 C C . ASN A 1 72 ? -4.899 8.920 -2.809 1.00 92.94 72 ASN A C 1
ATOM 567 O O . ASN A 1 72 ? -5.279 7.801 -2.468 1.00 92.94 72 ASN A O 1
ATOM 571 N N . GLN A 1 73 ? -5.725 9.823 -3.341 1.00 92.06 73 GLN A N 1
ATOM 572 C CA . GLN A 1 73 ? -7.173 9.617 -3.472 1.00 92.06 73 GLN A CA 1
ATOM 573 C C . GLN A 1 73 ? -7.560 8.356 -4.256 1.00 92.06 73 GLN A C 1
ATOM 575 O O . GLN A 1 73 ? -8.571 7.738 -3.941 1.00 92.06 73 GLN A O 1
ATOM 580 N N . TYR A 1 74 ? -6.782 7.966 -5.271 1.00 91.81 74 TYR A N 1
ATOM 581 C CA . TYR A 1 74 ? -7.075 6.765 -6.054 1.00 91.81 74 TYR A CA 1
ATOM 582 C C . TYR A 1 74 ? -6.877 5.499 -5.216 1.00 91.81 74 TYR A C 1
ATOM 584 O O . TYR A 1 74 ? -7.767 4.658 -5.152 1.00 91.81 74 TYR A O 1
ATOM 592 N N . ILE A 1 75 ? -5.733 5.381 -4.537 1.00 91.69 75 ILE A N 1
ATOM 593 C CA . ILE A 1 75 ? -5.433 4.224 -3.688 1.00 91.69 75 ILE A CA 1
ATOM 594 C C . ILE A 1 75 ? -6.391 4.168 -2.497 1.00 91.69 75 ILE A C 1
ATOM 596 O O . ILE A 1 75 ? -6.900 3.092 -2.201 1.00 91.69 75 ILE A O 1
ATOM 600 N N . MET A 1 76 ? -6.668 5.303 -1.847 1.00 93.00 76 MET A N 1
ATOM 601 C CA . MET A 1 76 ? -7.620 5.361 -0.734 1.00 93.00 76 MET A CA 1
ATOM 602 C C . MET A 1 76 ? -9.017 4.924 -1.171 1.00 93.00 76 MET A C 1
ATOM 604 O O . MET A 1 76 ? -9.592 4.040 -0.549 1.00 93.00 76 MET A O 1
ATOM 608 N N . ARG A 1 77 ? -9.507 5.416 -2.315 1.00 93.06 77 ARG A N 1
ATOM 609 C CA . ARG A 1 77 ? -10.785 4.962 -2.875 1.00 93.06 77 ARG A CA 1
ATOM 610 C C . ARG A 1 77 ? -10.799 3.457 -3.148 1.00 93.06 77 ARG A C 1
ATOM 612 O O . ARG A 1 77 ? -11.778 2.784 -2.853 1.00 93.06 77 ARG A O 1
ATOM 619 N N . GLU A 1 78 ? -9.723 2.917 -3.711 1.00 92.56 78 GLU A N 1
ATOM 620 C CA . GLU A 1 78 ? -9.599 1.481 -3.971 1.00 92.56 78 GLU A CA 1
ATOM 621 C C . GLU A 1 78 ? -9.568 0.648 -2.678 1.00 92.56 78 GLU A C 1
ATOM 623 O O . GLU A 1 78 ? -9.983 -0.513 -2.693 1.00 92.56 78 GLU A O 1
ATOM 628 N N . ILE A 1 79 ? -9.050 1.205 -1.582 1.00 91.00 79 ILE A N 1
ATOM 629 C CA . ILE A 1 79 ? -9.091 0.598 -0.248 1.00 91.00 79 ILE A CA 1
ATOM 630 C C . ILE A 1 79 ? -10.517 0.654 0.305 1.00 91.00 79 ILE A C 1
ATOM 632 O O . ILE A 1 79 ? -11.015 -0.378 0.746 1.00 91.00 79 ILE A O 1
ATOM 636 N N . ASP A 1 80 ? -11.195 1.797 0.210 1.00 90.88 80 ASP A N 1
ATOM 637 C CA . ASP A 1 80 ? -12.580 1.963 0.664 1.00 90.88 80 ASP A CA 1
ATOM 638 C C . ASP A 1 80 ? -13.527 0.999 -0.054 1.00 90.88 80 ASP A C 1
ATOM 640 O O . ASP A 1 80 ? -14.310 0.300 0.584 1.00 90.88 80 ASP A O 1
ATOM 644 N N . GLU A 1 81 ? -13.425 0.904 -1.384 1.00 90.81 81 GLU A N 1
ATOM 645 C CA . GLU A 1 81 ? -14.228 -0.023 -2.189 1.00 90.81 81 GLU A CA 1
ATOM 646 C C . GLU A 1 81 ? -13.944 -1.489 -1.819 1.00 90.81 81 GLU A C 1
ATOM 648 O O . GLU A 1 81 ? -14.860 -2.309 -1.800 1.00 90.81 81 GLU A O 1
ATOM 653 N N . PHE A 1 82 ? -12.694 -1.823 -1.479 1.00 89.62 82 PHE A N 1
ATOM 654 C CA . PHE A 1 82 ? -12.329 -3.161 -1.011 1.00 89.62 82 PHE A CA 1
ATOM 655 C C . PHE A 1 82 ? -12.934 -3.470 0.366 1.00 89.62 82 PHE A C 1
ATOM 657 O O . PHE A 1 82 ? -13.546 -4.518 0.541 1.00 89.62 82 PHE A O 1
ATOM 664 N N . LEU A 1 83 ? -12.810 -2.551 1.325 1.00 86.88 83 LEU A N 1
ATOM 665 C CA . LEU A 1 83 ? -13.341 -2.722 2.680 1.00 86.88 83 LEU A CA 1
ATOM 666 C C . LEU A 1 83 ? -14.874 -2.739 2.708 1.00 86.88 83 LEU A C 1
ATOM 668 O O . LEU A 1 83 ? -15.468 -3.477 3.490 1.00 86.88 83 LEU A O 1
ATOM 672 N N . ALA A 1 84 ? -15.519 -1.948 1.851 1.00 86.12 84 ALA A N 1
ATOM 673 C CA . ALA A 1 84 ? -16.969 -1.939 1.715 1.00 86.12 84 ALA A CA 1
ATOM 674 C C . ALA A 1 84 ? -17.503 -3.213 1.040 1.00 86.12 84 ALA A C 1
ATOM 676 O O . ALA A 1 84 ? -18.604 -3.649 1.364 1.00 86.12 84 ALA A O 1
ATOM 677 N N . GLY A 1 85 ? -16.744 -3.798 0.106 1.00 69.31 85 GLY A N 1
ATOM 678 C CA . GLY A 1 85 ? -17.139 -4.992 -0.645 1.00 69.31 85 GLY A CA 1
ATOM 679 C C . GLY A 1 85 ? -16.966 -6.322 0.097 1.00 69.31 85 GLY A C 1
ATOM 680 O O . GLY A 1 85 ? -17.607 -7.293 -0.286 1.00 69.31 85 GLY A O 1
ATOM 681 N N . ASP A 1 86 ? -16.138 -6.375 1.147 1.00 56.69 86 ASP A N 1
ATOM 682 C CA . ASP A 1 86 ? -15.940 -7.576 1.983 1.00 56.69 86 ASP A CA 1
ATOM 683 C C . ASP A 1 86 ? -16.961 -7.669 3.149 1.00 56.69 86 ASP A C 1
ATOM 685 O O . ASP A 1 86 ? -16.923 -8.607 3.941 1.00 56.69 86 ASP A O 1
ATOM 689 N N . MET A 1 87 ? -17.891 -6.704 3.267 1.00 47.91 87 MET A N 1
ATOM 690 C CA . MET A 1 87 ? -19.003 -6.704 4.237 1.00 47.91 87 MET A CA 1
ATOM 691 C C . MET A 1 87 ? -20.284 -7.370 3.682 1.00 47.91 87 MET A C 1
ATOM 693 O O . MET A 1 87 ? -21.354 -6.758 3.703 1.00 47.91 87 MET A O 1
ATOM 697 N N . ASP A 1 88 ? -20.189 -8.615 3.207 1.00 47.34 88 ASP A N 1
ATOM 698 C CA . ASP A 1 88 ? -21.350 -9.495 2.938 1.00 47.34 88 ASP A CA 1
ATOM 699 C C . ASP A 1 88 ? -21.393 -10.674 3.931 1.00 47.34 88 ASP A C 1
ATOM 701 O O . ASP A 1 88 ? -20.346 -11.338 4.128 1.00 47.34 88 ASP A O 1
#

Foldseek 3Di:
DPFDWAWPDWDWADQDVQKIWTWTWTAGPVQRKIKTKTFIGGNNDGPGIDIDIHPPDDPVRVVVCVVCVSVPPVNVVVVVCVNVVSPD

Secondary structure (DSSP, 8-state):
----PEEEEEEEEEEETTEEEEEEEEE-TTT--EEEEEEEEETTEEEEEEEEEETT--HHHHHHHHHTGGG-HHHHHHHHHHHHHT--

Radius of gyration: 13.33 Å; chains: 1; bounding box: 35×31×32 Å

Sequence (88 aa):
MKTELNTELNRIIQLEEGLVALASLYHNPMTGDRILKLELNYHTQIIGAKSFTLQGFSGEEAENLVRNLPDNQYIMREIDEFLAGDMD

pLDDT: mean 87.92, std 11.11, range [45.09, 95.31]

Organism: NCBI:txid355243